Protein AF-A0A924IE00-F1 (afdb_monomer_lite)

Sequence (122 aa):
MITYEQYKTMHILFILCLFSSMGFISCNSNLIQKKRGKWMVGLVSFLIFVAGMGLIARLGFTHGQAFPLWVKLKMGTWFVINILFICLFRLKTIEYKAIITSIILLLAWFAIWIAINKPVSV

Structure (mmCIF, N/CA/C/O backbone):
data_AF-A0A924IE00-F1
#
_entry.id   AF-A0A924IE00-F1
#
loop_
_atom_site.group_PDB
_atom_site.id
_atom_site.type_symbol
_atom_site.label_atom_id
_atom_site.label_alt_id
_atom_site.label_comp_id
_atom_site.label_asym_id
_atom_site.label_entity_id
_atom_site.label_seq_id
_atom_site.pdbx_PDB_ins_code
_atom_site.Cartn_x
_atom_site.Cartn_y
_atom_site.Cartn_z
_atom_site.occupancy
_atom_site.B_iso_or_equiv
_atom_site.auth_seq_id
_atom_site.auth_comp_id
_atom_site.auth_asym_id
_atom_site.auth_atom_id
_atom_site.pdbx_PDB_model_num
ATOM 1 N N . MET A 1 1 ? 16.446 -16.331 -10.682 1.00 70.31 1 MET A N 1
ATOM 2 C CA . MET A 1 1 ? 16.130 -14.888 -10.812 1.00 70.31 1 MET A CA 1
ATOM 3 C C . MET A 1 1 ? 14.619 -14.722 -10.862 1.00 70.31 1 MET A C 1
ATOM 5 O O . MET A 1 1 ? 14.004 -15.379 -11.687 1.00 70.31 1 MET A O 1
ATOM 9 N N . ILE A 1 2 ? 14.018 -13.925 -9.968 1.00 76.44 2 ILE A N 1
ATOM 10 C CA . ILE A 1 2 ? 12.551 -13.755 -9.932 1.00 76.44 2 ILE A CA 1
ATOM 11 C C . ILE A 1 2 ? 12.095 -12.974 -11.173 1.00 76.44 2 ILE A C 1
ATOM 13 O O . ILE A 1 2 ? 12.610 -11.877 -11.414 1.00 76.44 2 ILE A O 1
ATOM 17 N N . THR A 1 3 ? 11.174 -13.533 -11.959 1.00 86.75 3 THR A N 1
ATOM 18 C CA . THR A 1 3 ? 10.665 -12.941 -13.208 1.00 86.75 3 THR A CA 1
ATOM 19 C C . THR A 1 3 ? 9.669 -11.808 -12.940 1.00 86.75 3 THR A C 1
ATOM 21 O O . THR A 1 3 ? 9.118 -11.681 -11.846 1.00 86.75 3 THR A O 1
ATOM 24 N N . TYR A 1 4 ? 9.418 -10.960 -13.944 1.00 84.81 4 TYR A N 1
ATOM 25 C CA . TYR A 1 4 ? 8.419 -9.886 -13.847 1.00 84.81 4 TYR A CA 1
ATOM 26 C C . TYR A 1 4 ? 7.025 -10.422 -13.479 1.00 84.81 4 TYR A C 1
ATOM 28 O O . TYR A 1 4 ? 6.333 -9.849 -12.638 1.00 84.81 4 TYR A O 1
ATOM 36 N N . GLU A 1 5 ? 6.638 -11.559 -14.059 1.00 86.38 5 GLU A N 1
ATOM 37 C CA . GLU A 1 5 ? 5.350 -12.200 -13.789 1.00 86.38 5 GLU A CA 1
ATOM 38 C C . GLU A 1 5 ? 5.215 -12.641 -12.331 1.00 86.38 5 GLU A C 1
ATOM 40 O O . GLU A 1 5 ? 4.174 -12.410 -11.721 1.00 86.38 5 GLU A O 1
ATOM 45 N N . GLN A 1 6 ? 6.282 -13.185 -11.739 1.00 86.88 6 GLN A N 1
ATOM 46 C CA . GLN A 1 6 ? 6.301 -13.580 -10.329 1.00 86.88 6 GLN A CA 1
ATOM 47 C C . GLN A 1 6 ? 6.141 -12.376 -9.390 1.00 86.88 6 GLN A C 1
ATOM 49 O O . GLN A 1 6 ? 5.408 -12.445 -8.406 1.00 86.88 6 GLN A O 1
ATOM 54 N N . TYR A 1 7 ? 6.765 -11.237 -9.708 1.00 85.19 7 TYR A N 1
ATOM 55 C CA . TYR A 1 7 ? 6.539 -10.005 -8.948 1.00 85.19 7 TYR A CA 1
ATOM 56 C C . TYR A 1 7 ? 5.102 -9.494 -9.094 1.00 85.19 7 TYR A C 1
ATOM 58 O O . TYR A 1 7 ? 4.516 -9.011 -8.123 1.00 85.19 7 TYR A O 1
ATOM 66 N N . LYS A 1 8 ? 4.511 -9.622 -10.288 1.00 85.94 8 LYS A N 1
ATOM 67 C CA . LYS A 1 8 ? 3.134 -9.192 -10.554 1.00 85.94 8 LYS A CA 1
ATOM 68 C C . LYS A 1 8 ? 2.135 -10.027 -9.758 1.00 85.94 8 LYS A C 1
ATOM 70 O O . LYS A 1 8 ? 1.249 -9.456 -9.124 1.00 85.94 8 LYS A O 1
ATOM 75 N N . THR A 1 9 ? 2.294 -11.349 -9.750 1.00 90.06 9 THR A N 1
ATOM 76 C CA . THR A 1 9 ? 1.426 -12.255 -8.987 1.00 90.06 9 THR A CA 1
ATOM 77 C C . THR A 1 9 ? 1.581 -12.045 -7.485 1.00 90.06 9 THR A C 1
ATOM 79 O O . THR A 1 9 ? 0.572 -11.896 -6.801 1.00 90.06 9 THR A O 1
ATOM 82 N N . MET A 1 10 ? 2.813 -11.925 -6.972 1.00 87.75 10 MET A N 1
ATOM 83 C CA . MET A 1 10 ? 3.058 -11.623 -5.556 1.00 87.75 10 MET A CA 1
ATOM 84 C C . MET A 1 10 ? 2.430 -10.296 -5.126 1.00 87.75 10 MET A C 1
ATOM 86 O O . MET A 1 10 ? 1.775 -10.236 -4.088 1.00 87.75 10 MET A O 1
ATOM 90 N N . HIS A 1 11 ? 2.582 -9.236 -5.925 1.00 87.31 11 HIS A N 1
ATOM 91 C CA . HIS A 1 11 ? 2.015 -7.928 -5.597 1.00 87.31 11 HIS A CA 1
ATOM 92 C C . HIS A 1 11 ? 0.482 -7.982 -5.508 1.00 87.31 11 HIS A C 1
ATOM 94 O O . HIS A 1 11 ? -0.093 -7.475 -4.547 1.00 87.31 11 HIS A O 1
ATOM 100 N N . ILE A 1 12 ? -0.179 -8.653 -6.458 1.00 87.94 12 ILE A N 1
ATOM 101 C CA . ILE A 1 12 ? -1.638 -8.849 -6.439 1.00 87.94 12 ILE A CA 1
ATOM 102 C C . ILE A 1 12 ? -2.061 -9.698 -5.232 1.00 87.94 12 ILE A C 1
ATOM 104 O O . ILE A 1 12 ? -3.010 -9.341 -4.537 1.00 87.94 12 ILE A O 1
ATOM 108 N N . LEU A 1 13 ? -1.342 -10.785 -4.941 1.00 90.69 13 LEU A N 1
ATOM 109 C CA . LEU A 1 13 ? -1.635 -11.664 -3.808 1.00 90.69 13 LEU A CA 1
ATOM 110 C C . LEU A 1 13 ? -1.561 -10.904 -2.482 1.00 90.69 13 LEU A C 1
ATOM 112 O O . LEU A 1 13 ? -2.471 -11.008 -1.658 1.00 90.69 13 LEU A O 1
ATOM 116 N N . PHE A 1 14 ? -0.520 -10.095 -2.281 1.00 89.31 14 PHE A N 1
ATOM 117 C CA . PHE A 1 14 ? -0.400 -9.301 -1.065 1.00 89.31 14 PHE A CA 1
ATOM 118 C C . PHE A 1 14 ? -1.500 -8.238 -0.959 1.00 89.31 14 PHE A C 1
ATOM 120 O O . PHE A 1 14 ? -2.032 -8.040 0.131 1.00 89.31 14 PHE A O 1
ATOM 127 N N . ILE A 1 15 ? -1.908 -7.613 -2.071 1.00 87.56 15 ILE A N 1
ATOM 128 C CA . ILE A 1 15 ? -3.048 -6.683 -2.095 1.00 87.56 15 ILE A CA 1
ATOM 129 C C . ILE A 1 15 ? -4.333 -7.382 -1.628 1.00 87.56 15 ILE A C 1
ATOM 131 O O . ILE A 1 15 ? -5.033 -6.863 -0.758 1.00 87.56 15 ILE A O 1
ATOM 135 N N . LEU A 1 16 ? -4.622 -8.580 -2.144 1.00 88.06 16 LEU A N 1
ATOM 136 C CA . LEU A 1 16 ? -5.785 -9.371 -1.723 1.00 88.06 16 LEU A CA 1
ATOM 137 C C . LEU A 1 16 ? -5.709 -9.746 -0.234 1.00 88.06 16 LEU A C 1
ATOM 139 O O . LEU A 1 16 ? -6.704 -9.661 0.488 1.00 88.06 16 LEU A O 1
ATOM 143 N N . CYS A 1 17 ? -4.519 -10.106 0.251 1.00 87.38 17 CYS A N 1
ATOM 144 C CA . CYS A 1 17 ? -4.273 -10.384 1.666 1.00 87.38 17 CYS A CA 1
ATOM 145 C C . CYS A 1 17 ? -4.518 -9.146 2.554 1.00 87.38 17 CYS A C 1
ATOM 147 O O . CYS A 1 17 ? -5.102 -9.243 3.636 1.00 87.38 17 CYS A O 1
ATOM 149 N N . LEU A 1 18 ? -4.141 -7.952 2.090 1.00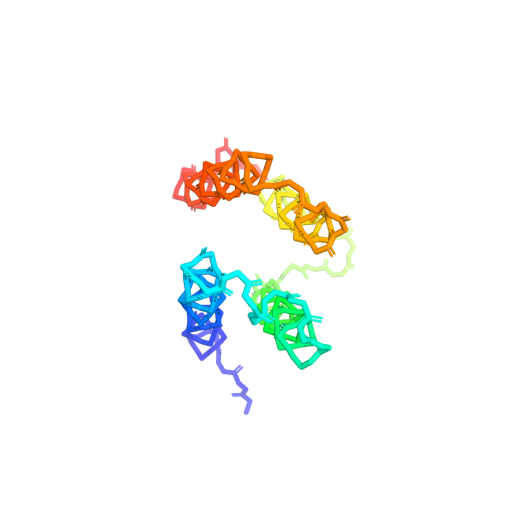 86.81 18 LEU A N 1
ATOM 150 C CA . LEU A 1 18 ? -4.370 -6.709 2.825 1.00 86.81 18 LEU A CA 1
ATOM 151 C C . LEU A 1 18 ? -5.858 -6.342 2.890 1.00 86.81 18 LEU A C 1
ATOM 153 O O . LEU A 1 18 ? -6.353 -6.027 3.968 1.00 86.81 18 LEU A O 1
ATOM 157 N N . PHE A 1 19 ? -6.600 -6.441 1.785 1.00 84.44 19 PHE A N 1
ATOM 158 C CA . PHE A 1 19 ? -8.038 -6.147 1.808 1.00 84.44 19 PHE A CA 1
ATOM 159 C C . PHE A 1 19 ? -8.843 -7.174 2.611 1.00 84.44 19 PHE A C 1
ATOM 161 O O . PHE A 1 19 ? -9.738 -6.791 3.364 1.00 84.44 19 PHE A O 1
ATOM 168 N N . SER A 1 20 ? -8.502 -8.461 2.517 1.00 84.00 20 SER A N 1
ATOM 169 C CA . SER A 1 20 ? -9.151 -9.508 3.321 1.00 84.00 20 SER A CA 1
ATOM 170 C C . SER A 1 20 ? -8.880 -9.338 4.818 1.00 84.00 20 SER A C 1
ATOM 172 O O . SER A 1 20 ? -9.815 -9.380 5.619 1.00 84.00 20 SER A O 1
ATOM 174 N N . SER A 1 21 ? -7.630 -9.068 5.210 1.00 79.56 21 SER A N 1
ATOM 175 C CA . SER A 1 21 ? -7.293 -8.792 6.613 1.00 79.56 21 SER A CA 1
ATOM 176 C C . SER A 1 21 ? -7.969 -7.521 7.129 1.00 79.56 21 SER A C 1
ATOM 178 O O . SER A 1 21 ? -8.485 -7.523 8.244 1.00 79.56 21 SER A O 1
ATOM 180 N N . MET A 1 22 ? -8.053 -6.468 6.315 1.00 77.25 22 MET A N 1
ATOM 181 C CA . MET A 1 22 ? -8.778 -5.244 6.653 1.00 77.25 22 MET A CA 1
ATOM 182 C C . MET A 1 22 ? -10.278 -5.497 6.860 1.00 77.25 22 MET A C 1
ATOM 184 O O . MET A 1 22 ? -10.821 -5.054 7.868 1.00 77.25 22 MET A O 1
ATOM 188 N N . GLY A 1 23 ? -10.939 -6.249 5.973 1.00 75.06 23 GLY A N 1
ATOM 189 C CA . GLY A 1 23 ? -12.348 -6.625 6.136 1.00 75.06 23 GLY A CA 1
ATOM 190 C C . GLY A 1 23 ? -12.596 -7.413 7.426 1.00 75.06 23 GLY A C 1
ATOM 191 O O . GLY A 1 23 ? -13.482 -7.074 8.210 1.00 75.06 23 GLY A O 1
ATOM 192 N N . PHE A 1 24 ? -11.745 -8.402 7.710 1.00 73.25 24 PHE A N 1
ATOM 193 C CA . PHE A 1 24 ? -11.832 -9.204 8.932 1.00 73.25 24 PHE A CA 1
ATOM 194 C C . PHE A 1 24 ? -11.648 -8.371 10.209 1.00 73.25 24 PHE A C 1
ATOM 196 O O . PHE A 1 24 ? -12.337 -8.580 11.210 1.00 73.25 24 PHE A O 1
ATOM 203 N N . ILE A 1 25 ? -10.730 -7.407 10.165 1.00 72.69 25 ILE A N 1
ATOM 204 C CA . ILE A 1 25 ? -10.444 -6.472 11.253 1.00 72.69 25 ILE A CA 1
ATOM 205 C C . ILE A 1 25 ? -11.618 -5.505 11.467 1.00 72.69 25 ILE A C 1
ATOM 207 O O . ILE A 1 25 ? -11.986 -5.261 12.614 1.00 72.69 25 ILE A O 1
ATOM 211 N N . SER A 1 26 ? -12.243 -5.004 10.400 1.00 68.06 26 SER A N 1
ATOM 212 C CA . SER A 1 26 ? -13.408 -4.115 10.487 1.00 68.06 26 SER A CA 1
ATOM 213 C C . SER A 1 26 ? -14.636 -4.796 11.096 1.00 68.06 26 SER A C 1
ATOM 215 O O . SER A 1 26 ? -15.333 -4.175 11.895 1.00 68.06 26 SER A O 1
ATOM 217 N N . CYS A 1 27 ? -14.881 -6.074 10.784 1.00 69.69 27 CYS A N 1
ATOM 218 C CA . CYS A 1 27 ? -15.988 -6.838 11.375 1.00 69.69 27 CYS A CA 1
ATOM 219 C C . CYS A 1 27 ? -15.747 -7.207 12.848 1.00 69.69 27 CYS A C 1
ATOM 221 O O . CYS A 1 27 ? -16.697 -7.354 13.611 1.00 69.69 27 CYS A O 1
ATOM 223 N N . ASN A 1 28 ? -14.484 -7.340 13.269 1.00 68.00 28 ASN A N 1
ATOM 224 C CA . ASN A 1 28 ? -14.113 -7.763 14.618 1.00 68.00 28 ASN A CA 1
ATOM 225 C C . ASN A 1 28 ? -13.370 -6.655 15.379 1.00 68.00 28 ASN A C 1
ATOM 227 O O . ASN A 1 28 ? -12.136 -6.626 15.450 1.00 68.00 28 ASN A O 1
ATOM 231 N N . SER A 1 29 ? -14.131 -5.783 16.046 1.00 60.91 29 SER A N 1
ATOM 232 C CA . SER A 1 29 ? -13.618 -4.630 16.807 1.00 60.91 29 SER A CA 1
ATOM 233 C C . SER A 1 29 ? -12.567 -4.989 17.875 1.00 60.91 29 SER A C 1
ATOM 235 O O . SER A 1 29 ? -11.656 -4.199 18.141 1.00 60.91 29 SER A O 1
ATOM 237 N N . ASN A 1 30 ? -12.635 -6.198 18.440 1.00 62.84 30 ASN A N 1
ATOM 238 C CA . ASN A 1 30 ? -11.688 -6.698 19.441 1.00 62.84 30 ASN A CA 1
ATOM 239 C C . ASN A 1 30 ? -10.312 -7.071 18.860 1.00 62.84 30 ASN A C 1
ATOM 241 O O . ASN A 1 30 ? -9.308 -7.021 19.574 1.00 62.84 30 ASN A O 1
ATOM 245 N N . LEU A 1 31 ? -10.221 -7.426 17.573 1.00 59.91 31 LEU A N 1
ATOM 246 C CA . LEU A 1 31 ? -8.951 -7.779 16.924 1.00 59.91 31 LEU A CA 1
ATOM 247 C C . LEU A 1 31 ? -8.128 -6.545 16.539 1.00 59.91 31 LEU A C 1
ATOM 249 O O . LEU A 1 31 ? -6.902 -6.594 16.636 1.00 59.91 31 LEU A O 1
ATOM 253 N N . ILE A 1 32 ? -8.787 -5.423 16.221 1.00 60.84 32 ILE A N 1
ATOM 254 C CA . ILE A 1 32 ? -8.153 -4.103 16.011 1.00 60.84 32 ILE A CA 1
ATOM 255 C C . ILE A 1 32 ? -7.282 -3.703 17.211 1.00 60.84 32 ILE A C 1
ATOM 257 O O . ILE A 1 32 ? -6.232 -3.073 17.057 1.00 60.84 32 ILE A O 1
ATOM 261 N N . GLN A 1 33 ? -7.722 -4.050 18.423 1.00 62.47 33 GLN A N 1
ATOM 262 C CA . GLN A 1 33 ? -7.040 -3.658 19.655 1.00 62.47 33 GLN A CA 1
ATOM 263 C C . GLN A 1 33 ? -5.836 -4.551 19.976 1.00 62.47 33 GLN A C 1
ATOM 265 O O . GLN A 1 33 ? -4.898 -4.103 20.638 1.00 62.47 33 GLN A O 1
ATOM 270 N N . LYS A 1 34 ? -5.804 -5.793 19.473 1.00 72.12 34 LYS A N 1
ATOM 271 C CA . LYS A 1 34 ? -4.695 -6.715 19.735 1.00 72.12 34 LYS A CA 1
ATOM 272 C C . LYS A 1 34 ? -3.460 -6.299 18.938 1.00 72.12 34 LYS A C 1
ATOM 274 O O . LYS A 1 34 ? -3.505 -6.159 17.717 1.00 72.12 34 LYS A O 1
ATOM 279 N N . LYS A 1 35 ? -2.316 -6.196 19.627 1.00 75.44 35 LYS A N 1
ATOM 280 C CA . LYS A 1 35 ? -1.004 -5.854 19.041 1.00 75.44 35 LYS A CA 1
ATOM 281 C C . LYS A 1 35 ? -0.721 -6.675 17.772 1.00 75.44 35 LYS A C 1
ATOM 283 O O . LYS A 1 35 ? -0.327 -6.106 16.764 1.00 75.44 35 LYS A O 1
ATOM 288 N N . ARG A 1 36 ? -1.035 -7.977 17.777 1.00 75.25 36 ARG A N 1
ATOM 289 C CA . ARG A 1 36 ? -0.832 -8.888 16.633 1.00 75.25 36 ARG A CA 1
ATOM 290 C C . ARG A 1 36 ? -1.502 -8.418 15.331 1.00 75.25 36 ARG A C 1
ATOM 292 O O . ARG A 1 36 ? -0.854 -8.455 14.292 1.00 75.25 36 ARG A O 1
ATOM 299 N N . GLY A 1 37 ? -2.743 -7.923 15.384 1.00 74.81 37 GLY A N 1
ATOM 300 C CA . GLY A 1 37 ? -3.467 -7.468 14.188 1.00 74.81 37 GLY A CA 1
ATOM 301 C C . GLY A 1 37 ? -2.815 -6.248 13.534 1.00 74.81 37 GLY A C 1
ATOM 302 O O . GLY A 1 37 ? -2.655 -6.206 12.317 1.00 74.81 37 GLY A O 1
ATOM 303 N N . LYS A 1 38 ? -2.339 -5.301 14.354 1.00 78.25 38 LYS A N 1
ATOM 304 C CA . LYS A 1 38 ? -1.630 -4.098 13.882 1.00 78.25 38 LYS A CA 1
ATOM 305 C C . LYS A 1 38 ? -0.334 -4.451 13.151 1.00 78.25 38 LYS A C 1
ATOM 307 O O . LYS A 1 38 ? -0.051 -3.904 12.090 1.00 78.25 38 LYS A O 1
ATOM 312 N N . TRP A 1 39 ? 0.428 -5.392 13.710 1.00 82.75 39 TRP A N 1
ATOM 313 C CA . TRP A 1 39 ? 1.680 -5.861 13.115 1.00 82.75 39 TRP A CA 1
ATOM 314 C C . TRP A 1 39 ? 1.456 -6.616 11.804 1.00 82.75 39 TRP A C 1
ATOM 316 O O . TRP A 1 39 ? 2.198 -6.385 10.856 1.00 82.75 39 TRP A O 1
ATOM 326 N N . MET A 1 40 ? 0.425 -7.465 11.713 1.00 82.75 40 MET A N 1
ATOM 327 C CA . MET A 1 40 ? 0.130 -8.194 10.474 1.00 82.75 40 MET A CA 1
ATOM 328 C C . MET A 1 40 ? -0.247 -7.254 9.327 1.00 82.75 40 MET A C 1
ATOM 330 O O . MET A 1 40 ? 0.320 -7.378 8.248 1.00 82.75 40 MET A O 1
ATOM 334 N N . VAL A 1 41 ? -1.137 -6.283 9.555 1.00 83.88 41 VAL A N 1
ATOM 335 C CA . VAL A 1 41 ? -1.517 -5.314 8.508 1.00 83.88 41 VAL A CA 1
ATOM 336 C C . VAL A 1 41 ? -0.317 -4.478 8.066 1.00 83.88 41 VAL A C 1
ATOM 338 O O . VAL A 1 41 ? -0.108 -4.294 6.869 1.00 83.88 41 VAL A O 1
ATOM 341 N N . GLY A 1 42 ? 0.514 -4.030 9.014 1.00 84.50 42 GLY A N 1
ATOM 342 C CA . GLY A 1 42 ? 1.749 -3.311 8.699 1.00 84.50 42 GLY A CA 1
ATOM 343 C C . GLY A 1 42 ? 2.730 -4.152 7.876 1.00 84.50 42 GLY A C 1
ATOM 344 O O . GLY A 1 42 ? 3.259 -3.673 6.876 1.00 84.50 42 GLY A O 1
ATOM 345 N N . LEU A 1 43 ? 2.922 -5.422 8.246 1.00 88.75 43 LEU A N 1
ATOM 346 C CA . LEU A 1 43 ? 3.805 -6.345 7.534 1.00 88.75 43 LEU A CA 1
ATOM 347 C C . LEU A 1 43 ? 3.311 -6.624 6.111 1.00 88.75 43 LEU A C 1
ATOM 349 O O . LEU A 1 43 ? 4.091 -6.529 5.168 1.00 88.75 43 LEU A O 1
ATOM 353 N N . VAL A 1 44 ? 2.023 -6.935 5.938 1.00 88.06 44 VAL A N 1
ATOM 354 C CA . VAL A 1 44 ? 1.448 -7.191 4.609 1.00 88.06 44 VAL A CA 1
ATOM 355 C C . VAL A 1 44 ? 1.548 -5.937 3.741 1.00 88.06 44 VAL A C 1
ATOM 357 O O . VAL A 1 44 ? 1.955 -6.031 2.586 1.00 88.06 44 VAL A O 1
ATOM 360 N N . SER A 1 45 ? 1.275 -4.753 4.297 1.00 87.88 45 SER A N 1
ATOM 361 C CA . SER A 1 45 ? 1.426 -3.491 3.567 1.00 87.88 45 SER A CA 1
ATOM 362 C C . SER A 1 45 ? 2.870 -3.235 3.116 1.00 87.88 45 SER A C 1
ATOM 364 O O . SER A 1 45 ? 3.122 -2.818 1.981 1.00 87.88 45 SER A O 1
ATOM 366 N N . PHE A 1 46 ? 3.840 -3.553 3.975 1.00 88.81 46 PHE A N 1
ATOM 367 C CA . PHE A 1 46 ? 5.257 -3.474 3.637 1.00 88.81 46 PHE A CA 1
ATOM 368 C C . PHE A 1 46 ? 5.640 -4.460 2.523 1.00 88.81 46 PHE A C 1
ATOM 370 O O . PHE A 1 46 ? 6.328 -4.079 1.577 1.00 88.81 46 PHE A O 1
ATOM 377 N N . LEU A 1 47 ? 5.143 -5.700 2.567 1.00 89.44 47 LEU A N 1
ATOM 378 C CA . LEU A 1 47 ? 5.378 -6.695 1.514 1.00 89.44 47 LEU A CA 1
ATOM 379 C C . LEU A 1 47 ? 4.793 -6.266 0.160 1.00 89.44 47 LEU A C 1
ATOM 381 O O . LEU A 1 47 ? 5.448 -6.447 -0.868 1.00 89.44 47 LEU A O 1
ATOM 385 N N . ILE A 1 48 ? 3.611 -5.636 0.143 1.00 90.12 48 ILE A N 1
ATOM 386 C CA . ILE A 1 48 ? 3.037 -5.040 -1.078 1.00 90.12 48 ILE A CA 1
ATOM 387 C C . ILE A 1 48 ? 3.983 -3.987 -1.645 1.00 90.12 48 ILE A C 1
ATOM 389 O O . ILE A 1 48 ? 4.235 -3.984 -2.852 1.00 90.12 48 ILE A O 1
ATOM 393 N N . PHE A 1 49 ? 4.517 -3.113 -0.788 1.00 89.25 49 PHE A N 1
ATOM 394 C CA . PHE A 1 49 ? 5.443 -2.067 -1.207 1.00 89.25 49 PHE A CA 1
ATOM 395 C C . PHE A 1 49 ? 6.721 -2.655 -1.813 1.00 89.25 49 PHE A C 1
ATOM 397 O O . PHE A 1 49 ? 7.089 -2.289 -2.927 1.00 89.25 49 PHE A O 1
ATOM 404 N N . VAL A 1 50 ? 7.345 -3.631 -1.145 1.00 89.12 50 VAL A N 1
ATOM 405 C CA . VAL A 1 50 ? 8.547 -4.319 -1.647 1.00 89.12 50 VAL A CA 1
ATOM 406 C C . VAL A 1 50 ? 8.274 -5.007 -2.989 1.00 89.12 50 VAL A C 1
ATOM 408 O O . VAL A 1 50 ? 9.055 -4.854 -3.929 1.00 89.12 50 VAL A O 1
ATOM 411 N N . ALA A 1 51 ? 7.142 -5.704 -3.128 1.00 86.75 51 ALA A N 1
ATOM 412 C CA . ALA A 1 51 ? 6.748 -6.324 -4.393 1.00 86.75 51 ALA A CA 1
ATOM 413 C C . ALA A 1 51 ? 6.506 -5.282 -5.504 1.00 86.75 51 ALA A C 1
ATOM 415 O O . ALA A 1 51 ? 6.873 -5.504 -6.658 1.00 86.75 51 ALA A O 1
ATOM 416 N N . GLY A 1 52 ? 5.942 -4.120 -5.155 1.00 85.88 52 GLY A N 1
ATOM 417 C CA . GLY A 1 52 ? 5.735 -3.000 -6.072 1.00 85.88 52 GLY A CA 1
ATOM 418 C C . GLY A 1 52 ? 7.046 -2.375 -6.552 1.00 85.88 52 GLY A C 1
ATOM 419 O O . GLY A 1 52 ? 7.208 -2.129 -7.746 1.00 85.88 52 GLY A O 1
ATOM 420 N N . MET A 1 53 ? 8.013 -2.187 -5.652 1.00 84.75 53 MET A N 1
ATOM 421 C CA . MET A 1 53 ? 9.355 -1.719 -6.011 1.00 84.75 53 MET A CA 1
ATOM 422 C C . MET A 1 53 ? 10.092 -2.736 -6.889 1.00 84.75 53 MET A C 1
ATOM 424 O O . MET A 1 53 ? 10.741 -2.350 -7.860 1.00 84.75 53 MET A O 1
ATOM 428 N N . GLY A 1 54 ? 9.925 -4.035 -6.617 1.00 83.94 54 GLY A N 1
ATOM 429 C CA . GLY A 1 54 ? 10.447 -5.111 -7.462 1.00 83.94 54 GLY A CA 1
ATOM 430 C C . GLY A 1 54 ? 9.905 -5.071 -8.896 1.00 83.94 54 GLY A C 1
ATOM 431 O O . GLY A 1 54 ? 10.668 -5.256 -9.843 1.00 83.94 54 GLY A O 1
ATOM 432 N N . LEU A 1 55 ? 8.619 -4.744 -9.079 1.00 84.31 55 LEU A N 1
ATOM 433 C CA . LEU A 1 55 ? 8.035 -4.522 -10.409 1.00 84.31 55 LEU A CA 1
ATOM 434 C C . LEU A 1 55 ? 8.688 -3.342 -11.132 1.00 84.31 55 LEU A C 1
ATOM 436 O O . LEU A 1 55 ? 9.018 -3.463 -12.308 1.00 84.31 55 LEU A O 1
ATOM 440 N N . ILE A 1 56 ? 8.896 -2.220 -10.437 1.00 82.50 56 ILE A N 1
ATOM 441 C CA . ILE A 1 56 ? 9.517 -1.018 -11.015 1.00 82.50 56 ILE A CA 1
ATOM 442 C C . ILE A 1 56 ? 10.963 -1.300 -11.432 1.00 82.50 56 ILE A C 1
ATOM 444 O O . ILE A 1 56 ? 11.360 -0.933 -12.535 1.00 82.50 56 ILE A O 1
ATOM 448 N N . ALA A 1 57 ? 11.729 -2.014 -10.605 1.00 81.69 57 ALA A N 1
ATOM 449 C CA . ALA A 1 57 ? 13.108 -2.390 -10.916 1.00 81.69 57 ALA A CA 1
ATOM 450 C C . ALA A 1 57 ? 13.221 -3.263 -12.180 1.00 81.69 57 ALA A C 1
ATOM 452 O O . ALA A 1 57 ? 14.227 -3.220 -12.885 1.00 81.69 57 ALA A O 1
ATOM 453 N N . ARG A 1 58 ? 12.178 -4.041 -12.498 1.00 80.31 58 ARG A N 1
ATOM 454 C CA . ARG A 1 58 ? 12.111 -4.885 -13.702 1.00 80.31 58 ARG A CA 1
ATOM 455 C C . ARG A 1 58 ? 11.616 -4.157 -14.949 1.00 80.31 58 ARG A C 1
ATOM 457 O O . ARG A 1 58 ? 11.785 -4.691 -16.038 1.00 80.31 58 ARG A O 1
ATOM 464 N N . LEU A 1 59 ? 11.045 -2.960 -14.810 1.00 78.50 59 LEU A N 1
ATOM 465 C CA . LEU A 1 59 ? 10.630 -2.134 -15.949 1.00 78.50 59 LEU A CA 1
ATOM 466 C C . LEU A 1 59 ? 11.816 -1.470 -16.670 1.00 78.50 59 LEU A C 1
ATOM 468 O O . LEU A 1 59 ? 11.616 -0.881 -17.724 1.00 78.50 59 LEU A O 1
ATOM 472 N N . GLY A 1 60 ? 13.040 -1.589 -16.143 1.00 70.88 60 GLY A N 1
ATOM 473 C CA . GLY A 1 60 ? 14.253 -1.176 -16.855 1.00 70.88 60 GLY A CA 1
ATOM 474 C C . GLY A 1 60 ? 14.504 0.333 -16.874 1.00 70.88 60 GLY A C 1
ATOM 475 O O . GLY A 1 60 ? 15.234 0.809 -17.738 1.00 70.88 60 GLY A O 1
ATOM 476 N N . PHE A 1 61 ? 13.929 1.095 -15.936 1.00 73.38 61 PHE A N 1
ATOM 477 C CA . PHE A 1 61 ? 14.245 2.519 -15.796 1.00 73.38 61 PHE A CA 1
ATOM 478 C C . PHE A 1 61 ? 15.741 2.706 -15.497 1.00 73.38 61 PHE A C 1
ATOM 480 O O . PHE A 1 61 ? 16.271 2.133 -14.539 1.00 73.38 61 PHE A O 1
ATOM 487 N N . THR A 1 62 ? 16.428 3.506 -16.316 1.00 68.75 62 THR A N 1
ATOM 488 C CA . THR A 1 62 ? 17.852 3.800 -16.128 1.00 68.75 62 THR A CA 1
ATOM 489 C C . THR A 1 62 ? 18.057 4.609 -14.847 1.00 68.75 62 THR A C 1
ATOM 491 O O . THR A 1 62 ? 17.251 5.473 -14.490 1.00 68.75 62 THR A O 1
ATOM 494 N N . HIS A 1 63 ? 19.123 4.298 -14.107 1.00 61.22 63 HIS A N 1
ATOM 495 C CA . HIS A 1 63 ? 19.451 4.969 -12.848 1.00 61.22 63 HIS A CA 1
ATOM 496 C C . HIS A 1 63 ? 19.796 6.441 -13.130 1.00 61.22 63 HIS A C 1
ATOM 498 O O . HIS A 1 63 ? 20.902 6.747 -13.559 1.00 61.22 63 HIS A O 1
ATOM 504 N N . GLY A 1 64 ? 18.820 7.335 -12.947 1.00 63.91 64 GLY A N 1
ATOM 505 C CA . GLY A 1 64 ? 18.944 8.772 -13.226 1.00 63.91 64 GLY A CA 1
ATOM 506 C C . GLY A 1 64 ? 17.754 9.378 -13.976 1.00 63.91 64 GLY A C 1
ATOM 507 O O . GLY A 1 64 ? 17.568 10.591 -13.929 1.00 63.91 64 GLY A O 1
ATOM 508 N N . GLN A 1 65 ? 16.908 8.564 -14.618 1.00 72.25 65 GLN A N 1
ATOM 509 C CA . GLN A 1 65 ? 15.673 9.063 -15.224 1.00 72.25 65 GLN A CA 1
ATOM 510 C C . GLN A 1 65 ? 14.594 9.294 -14.165 1.00 72.25 65 GLN A C 1
ATOM 512 O O . GLN A 1 65 ? 14.393 8.488 -13.252 1.00 72.25 65 GLN A O 1
ATOM 517 N N . ALA A 1 66 ? 13.875 10.410 -14.291 1.00 72.12 66 ALA A N 1
ATOM 518 C CA . ALA A 1 66 ? 12.726 10.680 -13.445 1.00 72.12 66 ALA A CA 1
ATOM 519 C C . ALA A 1 66 ? 11.676 9.578 -13.641 1.00 72.12 66 ALA A C 1
ATOM 521 O O . ALA A 1 66 ? 11.282 9.287 -14.769 1.00 72.12 66 ALA A O 1
ATOM 522 N N . PHE A 1 67 ? 11.189 8.985 -12.544 1.00 74.56 67 PHE A N 1
ATOM 523 C CA . PHE A 1 67 ? 10.088 8.028 -12.640 1.00 74.56 67 PHE A CA 1
ATOM 524 C C . PHE A 1 67 ? 8.884 8.670 -13.344 1.00 74.56 67 PHE A C 1
ATOM 526 O O . PHE A 1 67 ? 8.548 9.822 -13.025 1.00 74.56 67 PHE A O 1
ATOM 533 N N . PRO A 1 68 ? 8.204 7.934 -14.240 1.00 80.81 68 PRO A N 1
ATOM 534 C CA . PRO A 1 68 ? 7.026 8.447 -14.914 1.00 80.81 68 PRO A CA 1
ATOM 535 C C . PRO A 1 68 ? 5.943 8.795 -13.892 1.00 80.81 68 PRO A C 1
ATOM 537 O O . PRO A 1 68 ? 5.846 8.203 -12.809 1.00 80.81 68 PRO A O 1
ATOM 540 N N . LEU A 1 69 ? 5.120 9.784 -14.229 1.00 80.88 69 LEU A N 1
ATOM 541 C CA . LEU A 1 69 ? 4.194 10.401 -13.281 1.00 80.88 69 LEU A CA 1
ATOM 542 C C . LEU A 1 69 ? 3.1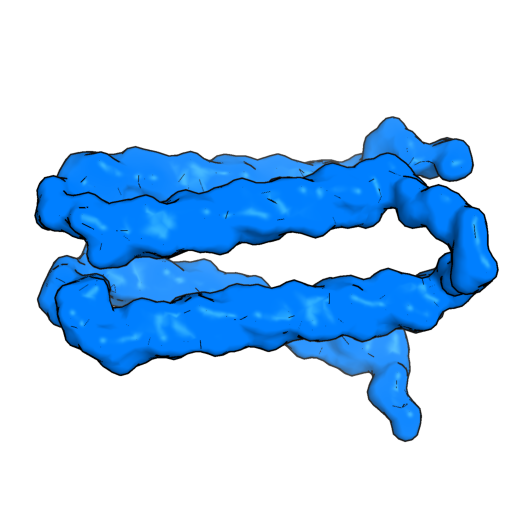99 9.389 -12.682 1.00 80.88 69 LEU A C 1
ATOM 544 O O . LEU A 1 69 ? 2.902 9.458 -11.490 1.00 80.88 69 LEU 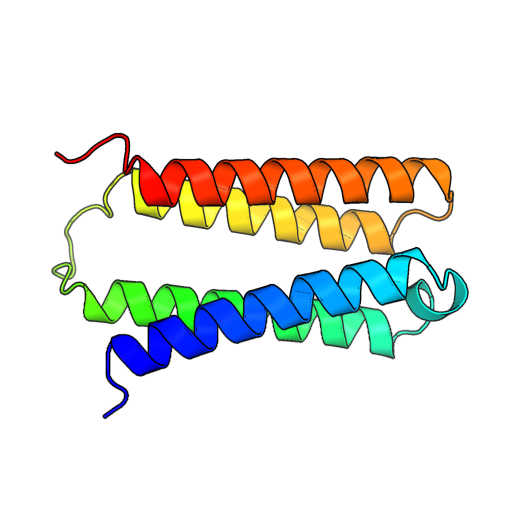A O 1
ATOM 548 N N . TRP A 1 70 ? 2.774 8.378 -13.449 1.00 78.31 70 TRP A N 1
ATOM 549 C CA . TRP A 1 70 ? 1.897 7.305 -12.961 1.00 78.31 70 TRP A CA 1
ATOM 550 C C . TRP A 1 70 ? 2.530 6.461 -11.839 1.00 78.31 70 TRP A C 1
ATOM 552 O O . TRP A 1 70 ? 1.831 6.045 -10.915 1.00 78.31 70 TRP A O 1
ATOM 562 N N . VAL A 1 71 ? 3.851 6.241 -11.873 1.00 82.69 71 VAL A N 1
ATOM 563 C CA . VAL A 1 71 ? 4.585 5.512 -10.824 1.00 82.69 71 VAL A CA 1
ATOM 564 C C . VAL A 1 71 ? 4.636 6.343 -9.545 1.00 82.69 71 VAL A C 1
ATOM 566 O O . VAL A 1 71 ? 4.371 5.822 -8.461 1.00 82.69 71 VAL A O 1
ATOM 569 N N . LYS A 1 72 ? 4.916 7.647 -9.671 1.00 83.44 72 LYS A N 1
ATOM 570 C CA . LYS A 1 72 ? 4.922 8.585 -8.538 1.00 83.44 72 LYS A CA 1
ATOM 571 C C . LYS A 1 72 ? 3.545 8.681 -7.886 1.00 83.44 72 LYS A C 1
ATOM 573 O O . LYS A 1 72 ? 3.450 8.568 -6.668 1.00 83.44 72 LYS A O 1
ATOM 578 N N . LEU A 1 73 ? 2.485 8.813 -8.689 1.00 83.81 73 LEU A N 1
ATOM 579 C CA . LEU A 1 73 ? 1.107 8.815 -8.193 1.00 83.81 73 LEU A CA 1
ATOM 580 C C . LEU A 1 73 ? 0.778 7.515 -7.462 1.00 83.81 73 LEU A C 1
ATOM 582 O O . LEU A 1 73 ? 0.269 7.565 -6.350 1.00 83.81 73 LEU A O 1
ATOM 586 N N . LYS A 1 74 ? 1.135 6.355 -8.026 1.00 82.69 74 LYS A N 1
ATOM 587 C CA . LYS A 1 74 ? 0.881 5.057 -7.388 1.00 82.69 74 LYS A CA 1
ATOM 588 C C . LYS A 1 74 ? 1.584 4.929 -6.033 1.00 82.69 74 LYS A C 1
ATOM 590 O O . LYS A 1 74 ? 0.965 4.486 -5.066 1.00 82.69 74 LYS A O 1
ATOM 595 N N . MET A 1 75 ? 2.850 5.342 -5.948 1.00 84.69 75 MET A N 1
ATOM 596 C CA . MET A 1 75 ? 3.589 5.379 -4.681 1.00 84.69 75 MET A CA 1
ATOM 597 C C . MET A 1 75 ? 2.964 6.362 -3.682 1.00 84.69 75 MET A C 1
ATOM 599 O O . MET A 1 75 ? 2.803 6.018 -2.513 1.00 84.69 75 MET A O 1
ATOM 603 N N . GLY A 1 76 ? 2.557 7.548 -4.142 1.00 87.38 76 GLY A N 1
ATOM 604 C CA . GLY A 1 76 ? 1.880 8.550 -3.319 1.00 87.38 76 GLY A CA 1
ATOM 605 C C . GLY A 1 76 ? 0.552 8.045 -2.755 1.00 87.38 76 GLY A C 1
ATOM 606 O O . GLY A 1 76 ? 0.337 8.102 -1.547 1.00 87.38 76 GLY A O 1
ATOM 607 N N . THR A 1 77 ? -0.313 7.465 -3.591 1.00 86.81 77 THR A N 1
ATOM 608 C CA . THR A 1 77 ? -1.580 6.862 -3.148 1.00 86.81 77 THR A CA 1
ATOM 609 C C . THR A 1 77 ? -1.338 5.746 -2.135 1.00 86.81 77 THR A C 1
ATOM 611 O O . THR A 1 77 ? -2.030 5.677 -1.120 1.00 86.81 77 THR A O 1
ATOM 614 N N . TRP A 1 78 ? -0.319 4.908 -2.352 1.00 88.31 78 TRP A N 1
ATOM 615 C CA . TRP A 1 78 ? 0.045 3.861 -1.398 1.00 88.31 78 TRP A CA 1
ATOM 616 C C . TRP A 1 78 ? 0.489 4.420 -0.043 1.00 88.31 78 TRP A C 1
ATOM 618 O O . TRP A 1 78 ? 0.108 3.902 1.010 1.00 88.31 78 TRP A O 1
ATOM 628 N N . PHE A 1 79 ? 1.267 5.500 -0.055 1.00 87.81 79 PHE A N 1
ATOM 629 C CA . PHE A 1 79 ? 1.704 6.176 1.160 1.00 87.81 79 PHE A CA 1
ATOM 630 C C . PHE A 1 79 ? 0.519 6.756 1.945 1.00 87.81 79 PHE A C 1
ATOM 632 O O . PHE A 1 79 ? 0.418 6.544 3.153 1.00 87.81 79 PHE A O 1
ATOM 639 N N . VAL A 1 80 ? -0.434 7.393 1.255 1.00 88.38 80 VAL A N 1
ATOM 640 C CA . VAL A 1 80 ? -1.671 7.906 1.871 1.00 88.38 80 VAL A CA 1
ATOM 641 C C . VAL A 1 80 ? -2.490 6.773 2.499 1.00 88.38 80 VAL A C 1
ATOM 643 O O . VAL A 1 80 ? -2.926 6.898 3.642 1.00 88.38 80 VAL A O 1
ATOM 646 N N . ILE A 1 81 ? -2.639 5.636 1.809 1.00 86.88 81 ILE A N 1
ATOM 647 C CA . ILE A 1 81 ? -3.326 4.450 2.348 1.00 86.88 81 ILE A CA 1
ATOM 648 C C . ILE A 1 81 ? -2.655 3.963 3.645 1.00 86.88 81 ILE A C 1
ATOM 650 O O . ILE A 1 81 ? -3.339 3.668 4.624 1.00 86.88 81 ILE A O 1
ATOM 654 N N . ASN A 1 82 ? -1.321 3.929 3.695 1.00 86.38 82 ASN A N 1
ATOM 655 C CA . ASN A 1 82 ? -0.581 3.527 4.895 1.00 86.38 82 ASN A CA 1
ATOM 656 C C . ASN A 1 82 ?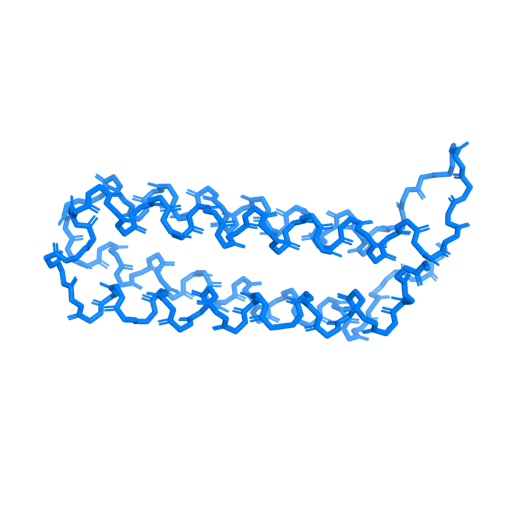 -0.785 4.484 6.076 1.00 86.38 82 ASN A C 1
ATOM 658 O O . ASN A 1 82 ? -0.960 4.032 7.209 1.00 86.38 82 ASN A O 1
ATOM 662 N N . ILE A 1 83 ? -0.820 5.794 5.823 1.00 86.12 83 ILE A N 1
ATOM 663 C CA . ILE A 1 83 ? -1.138 6.786 6.858 1.00 86.12 83 ILE A CA 1
ATOM 664 C C . ILE A 1 83 ? -2.553 6.550 7.402 1.00 86.12 83 ILE A C 1
ATOM 666 O O . ILE A 1 83 ? -2.749 6.518 8.618 1.00 86.12 83 ILE A O 1
ATOM 670 N N . LEU A 1 84 ? -3.529 6.311 6.522 1.00 84.12 84 LEU A N 1
ATOM 671 C CA . LEU A 1 84 ? -4.909 6.031 6.923 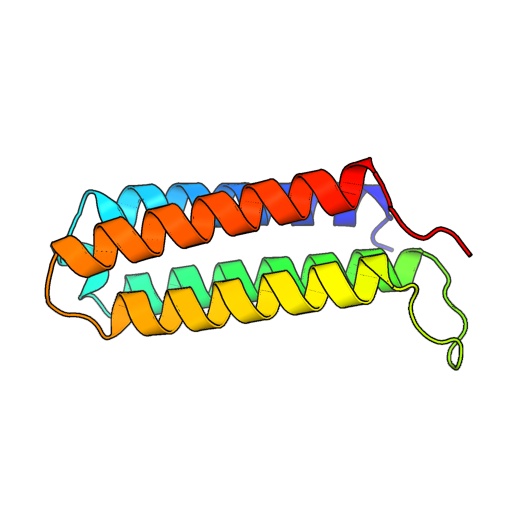1.00 84.12 84 LEU A CA 1
ATOM 672 C C . LEU A 1 84 ? -5.025 4.753 7.764 1.00 84.12 84 LEU A C 1
ATOM 674 O O . LEU A 1 84 ? -5.771 4.738 8.745 1.00 84.12 84 LEU A O 1
ATOM 678 N N . PHE A 1 85 ? -4.241 3.713 7.460 1.00 80.62 85 PHE A N 1
ATOM 679 C CA . PHE A 1 85 ? -4.156 2.522 8.311 1.00 80.62 85 PHE A CA 1
ATOM 680 C C . PHE A 1 85 ? -3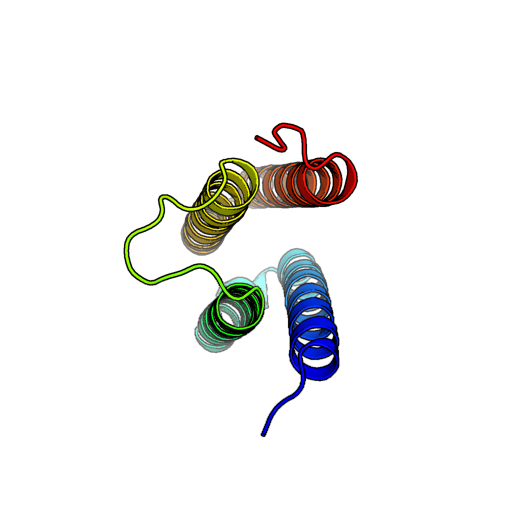.658 2.845 9.724 1.00 80.62 85 PHE A C 1
ATOM 682 O O . PHE A 1 85 ? -4.219 2.352 10.704 1.00 80.62 85 PHE A O 1
ATOM 689 N N . ILE A 1 86 ? -2.643 3.703 9.864 1.00 82.12 86 ILE A N 1
ATOM 690 C CA . ILE A 1 86 ? -2.155 4.139 11.182 1.00 82.12 86 ILE A CA 1
ATOM 691 C C . ILE A 1 86 ? -3.257 4.894 11.940 1.00 82.12 86 ILE A C 1
ATOM 693 O O . ILE A 1 86 ? -3.473 4.634 13.129 1.00 82.12 86 ILE A O 1
ATOM 697 N N . CYS A 1 87 ? -3.988 5.784 11.262 1.00 79.88 87 CYS A N 1
ATOM 698 C CA . CYS A 1 87 ? -5.126 6.502 11.840 1.00 79.88 87 CYS A CA 1
ATOM 699 C C . CYS A 1 87 ? -6.227 5.544 12.322 1.00 79.88 87 CYS A C 1
ATOM 701 O O . CYS A 1 87 ? -6.712 5.688 13.447 1.00 79.88 87 CYS A O 1
ATOM 703 N N . LEU A 1 88 ? -6.556 4.513 11.537 1.00 76.38 88 LEU A N 1
ATOM 704 C CA . LEU A 1 88 ? -7.552 3.494 11.887 1.00 76.38 88 LEU A CA 1
ATOM 705 C C . LEU A 1 88 ? -7.217 2.787 13.211 1.00 76.38 88 LEU A C 1
ATOM 707 O O . LEU A 1 88 ? -8.101 2.544 14.034 1.00 76.38 88 LEU A O 1
ATOM 711 N N . PHE A 1 89 ? -5.933 2.514 13.465 1.00 73.06 89 PHE A N 1
ATOM 712 C CA . PHE A 1 89 ? -5.479 1.875 14.705 1.00 73.06 89 PHE A CA 1
ATOM 713 C C . PHE A 1 89 ? -5.385 2.804 15.920 1.00 73.06 89 PHE A C 1
ATOM 715 O O . PHE A 1 89 ? -5.218 2.301 17.041 1.00 73.06 89 PHE A O 1
ATOM 722 N N . ARG A 1 90 ? -5.442 4.127 15.718 1.00 76.44 90 ARG A N 1
ATOM 723 C CA . ARG A 1 90 ? -5.412 5.135 16.791 1.00 76.44 90 ARG A CA 1
ATOM 724 C C . ARG A 1 90 ? -6.805 5.598 17.215 1.00 76.44 90 ARG A C 1
ATOM 726 O O . ARG A 1 90 ? -6.969 6.029 18.353 1.00 76.44 90 ARG A O 1
ATOM 733 N N . LEU A 1 91 ? -7.805 5.477 16.346 1.00 71.19 91 LEU A N 1
ATOM 734 C CA . LEU A 1 91 ? -9.169 5.911 16.640 1.00 71.19 91 LEU A CA 1
ATOM 735 C C . LEU A 1 91 ? -9.925 4.880 17.488 1.00 71.19 91 LEU A C 1
ATOM 737 O O . LEU A 1 91 ? -9.848 3.669 17.264 1.00 71.19 91 LEU A O 1
ATOM 741 N N . LYS A 1 92 ? -10.663 5.367 18.492 1.00 65.44 92 LYS A N 1
ATOM 742 C CA . LYS A 1 92 ? -11.449 4.524 19.410 1.00 65.44 92 LYS A CA 1
ATOM 743 C C . LYS A 1 92 ? -12.895 4.341 18.946 1.00 65.44 92 LYS A C 1
ATOM 745 O O . LYS A 1 92 ? -13.420 3.239 19.074 1.00 65.44 92 LYS A O 1
ATOM 750 N N . THR A 1 93 ? -13.501 5.373 18.365 1.00 69.44 93 THR A N 1
ATOM 751 C CA . THR A 1 93 ? -14.895 5.367 17.898 1.00 69.44 93 THR A CA 1
ATOM 752 C C . THR A 1 93 ? -15.070 4.542 16.621 1.00 69.44 93 THR A C 1
ATOM 754 O O . THR A 1 93 ? -14.181 4.472 15.771 1.00 69.44 93 THR A O 1
ATOM 757 N N . ILE A 1 94 ? -16.216 3.869 16.510 1.00 69.19 94 ILE A N 1
ATOM 758 C CA . ILE A 1 94 ? -16.521 2.928 15.421 1.00 69.19 94 ILE A CA 1
ATOM 759 C C . ILE A 1 94 ? -16.909 3.675 14.135 1.00 69.19 94 ILE A C 1
ATOM 761 O O . ILE A 1 94 ? -16.488 3.276 13.052 1.00 69.19 94 ILE A O 1
ATOM 765 N N . GLU A 1 95 ? -17.614 4.802 14.246 1.00 73.06 95 GLU A N 1
ATOM 766 C CA . GLU A 1 95 ? -18.063 5.608 13.099 1.00 73.06 95 GLU A CA 1
ATOM 767 C C . GLU A 1 95 ? -16.889 6.124 12.253 1.00 73.06 95 GLU A C 1
ATOM 769 O O . GLU A 1 95 ? -16.854 5.919 11.040 1.00 73.06 95 GLU A O 1
ATOM 774 N N . TYR A 1 96 ? -15.852 6.686 12.887 1.00 73.56 96 TYR A N 1
ATOM 775 C CA . TYR A 1 96 ? -14.660 7.143 12.163 1.00 73.56 96 TYR A CA 1
ATOM 776 C C . TYR A 1 96 ? -13.875 5.990 11.529 1.00 73.56 96 TYR A C 1
ATOM 778 O O . TYR A 1 96 ? -13.223 6.188 10.506 1.00 73.56 96 TYR A O 1
ATOM 786 N N . LYS A 1 97 ? -13.948 4.773 12.086 1.00 71.12 97 LYS A N 1
ATOM 787 C CA . LYS A 1 97 ? -13.321 3.594 11.468 1.00 71.12 97 LYS A CA 1
ATOM 788 C C . LYS A 1 97 ? -14.032 3.211 10.179 1.00 71.12 97 LYS A C 1
ATOM 790 O O . LYS A 1 97 ? -13.348 2.990 9.187 1.00 71.12 97 LYS A O 1
ATOM 795 N N . ALA A 1 98 ? -15.366 3.198 10.173 1.00 72.81 98 ALA A N 1
ATOM 796 C CA . ALA A 1 98 ? -16.145 2.921 8.968 1.00 72.81 98 ALA A CA 1
ATOM 797 C C . ALA A 1 98 ? -15.839 3.940 7.854 1.00 72.81 98 ALA A C 1
ATOM 799 O O . ALA A 1 98 ? -15.540 3.551 6.725 1.00 72.81 98 ALA A O 1
ATOM 800 N N . ILE A 1 99 ? -15.793 5.232 8.197 1.00 79.38 99 ILE A N 1
ATOM 801 C CA . ILE A 1 99 ? -15.445 6.312 7.258 1.00 79.38 99 ILE A CA 1
ATOM 802 C C . ILE A 1 99 ? -14.018 6.148 6.713 1.00 79.38 99 ILE A C 1
ATOM 804 O O . ILE A 1 99 ? -13.786 6.257 5.514 1.00 79.38 99 ILE A O 1
ATOM 808 N N . ILE A 1 100 ? -13.035 5.841 7.559 1.00 78.44 100 ILE A N 1
ATOM 809 C CA . ILE A 1 100 ? -11.657 5.641 7.083 1.00 78.44 100 ILE A CA 1
ATOM 810 C C . ILE A 1 100 ? -11.558 4.408 6.188 1.00 78.44 100 ILE A C 1
ATOM 812 O O . ILE A 1 100 ? -10.862 4.440 5.174 1.00 78.44 100 ILE A O 1
ATOM 816 N N . THR A 1 101 ? -12.270 3.329 6.520 1.00 78.00 101 THR A N 1
ATOM 817 C CA . THR A 1 101 ? -12.268 2.127 5.682 1.00 78.00 101 THR A CA 1
ATOM 818 C C . THR A 1 101 ? -12.874 2.381 4.304 1.00 78.00 101 THR A C 1
ATOM 820 O O . THR A 1 101 ? -12.319 1.899 3.317 1.00 78.00 101 THR A O 1
ATOM 823 N N . SER A 1 102 ? -13.938 3.184 4.200 1.00 80.62 102 SER A N 1
ATOM 824 C CA . SER A 1 102 ? -14.518 3.547 2.903 1.00 80.62 102 SER A CA 1
ATOM 825 C C . SER A 1 102 ? -13.594 4.465 2.096 1.00 80.62 102 SER A C 1
ATOM 827 O O . SER A 1 102 ? -13.432 4.253 0.895 1.00 80.62 102 SER A O 1
ATOM 829 N N . ILE A 1 103 ? -12.899 5.409 2.743 1.00 84.06 103 ILE A N 1
ATOM 830 C CA . ILE A 1 103 ? -11.882 6.252 2.089 1.00 84.06 103 ILE A CA 1
ATOM 831 C C . ILE A 1 103 ? -10.727 5.401 1.535 1.00 84.06 103 ILE A C 1
ATOM 833 O O . ILE A 1 103 ? -10.290 5.622 0.405 1.00 84.06 103 ILE A O 1
ATOM 837 N N . ILE A 1 104 ? -10.246 4.402 2.287 1.00 83.44 104 ILE A N 1
ATOM 838 C CA . ILE A 1 104 ? -9.194 3.484 1.818 1.00 83.44 104 ILE A CA 1
ATOM 839 C C . ILE A 1 104 ? -9.659 2.706 0.576 1.00 83.44 104 ILE A C 1
ATOM 841 O O . ILE A 1 104 ? -8.890 2.570 -0.376 1.00 83.44 104 ILE A O 1
ATOM 845 N N . LEU A 1 105 ? -10.910 2.233 0.549 1.00 84.50 105 LEU A N 1
ATOM 846 C CA . LEU A 1 105 ? -11.475 1.540 -0.616 1.00 84.50 105 LEU A CA 1
ATOM 847 C C . LEU A 1 105 ? -11.590 2.461 -1.840 1.00 84.50 105 LEU A C 1
ATOM 849 O O . LEU A 1 105 ? -11.244 2.049 -2.947 1.00 84.50 105 LEU A O 1
ATOM 853 N N . LEU A 1 106 ? -11.999 3.719 -1.652 1.00 85.81 106 LEU A N 1
ATOM 854 C CA . LEU A 1 106 ? -12.040 4.715 -2.729 1.00 85.81 106 LEU A CA 1
ATOM 855 C C . LEU A 1 106 ? -10.643 5.021 -3.288 1.00 85.81 106 LEU A C 1
ATOM 857 O O . LEU A 1 106 ? -10.460 5.066 -4.503 1.00 85.81 106 LEU A O 1
ATOM 861 N N . LEU A 1 107 ? -9.637 5.173 -2.422 1.00 83.31 107 LEU A N 1
ATOM 862 C CA . LEU A 1 107 ? -8.244 5.363 -2.842 1.00 83.31 107 LEU A CA 1
ATOM 863 C C . LEU A 1 107 ? -7.698 4.143 -3.591 1.00 83.31 107 LEU A C 1
ATOM 865 O O . LEU A 1 107 ? -6.955 4.294 -4.561 1.00 83.31 107 LEU A O 1
ATOM 869 N N . ALA A 1 108 ? -8.078 2.937 -3.171 1.00 82.81 108 ALA A N 1
ATOM 870 C CA . ALA A 1 108 ? -7.711 1.707 -3.858 1.00 82.81 108 ALA A CA 1
ATOM 871 C C . ALA A 1 108 ? -8.320 1.634 -5.262 1.00 82.81 108 ALA A C 1
ATOM 873 O O . ALA A 1 108 ? -7.619 1.321 -6.224 1.00 82.81 108 ALA A O 1
ATOM 874 N N . TRP A 1 109 ? -9.601 1.986 -5.391 1.00 83.00 109 TRP A N 1
ATOM 875 C CA . TRP A 1 109 ? -10.272 2.104 -6.683 1.00 83.00 109 TRP A CA 1
ATOM 876 C C . TRP A 1 109 ? -9.574 3.123 -7.590 1.00 83.00 109 TRP A C 1
ATOM 878 O O . TRP A 1 109 ? -9.264 2.831 -8.746 1.00 83.00 109 TRP A O 1
ATOM 888 N N . PHE A 1 110 ? -9.237 4.293 -7.045 1.00 82.06 110 PHE A N 1
ATOM 889 C CA . PHE A 1 110 ? -8.503 5.329 -7.767 1.00 82.06 110 PHE A CA 1
ATOM 890 C C . PHE A 1 110 ? -7.122 4.844 -8.240 1.00 82.06 110 PHE A C 1
ATOM 892 O O . PHE A 1 110 ? -6.727 5.097 -9.378 1.00 82.06 110 PHE A O 1
ATOM 899 N N . ALA A 1 111 ? -6.409 4.069 -7.418 1.00 80.19 111 ALA A N 1
ATOM 900 C CA . ALA A 1 111 ? -5.128 3.474 -7.798 1.00 80.19 111 ALA A CA 1
ATOM 901 C C . ALA A 1 111 ? -5.255 2.471 -8.962 1.00 80.19 111 ALA A C 1
ATOM 903 O O . ALA A 1 111 ? -4.378 2.426 -9.829 1.00 80.19 111 ALA A O 1
ATOM 904 N N . ILE A 1 112 ? -6.339 1.685 -9.006 1.00 81.69 112 ILE A N 1
ATOM 905 C CA . ILE A 1 112 ? -6.638 0.772 -10.123 1.00 81.69 112 ILE A CA 1
ATOM 906 C C . ILE A 1 112 ? -6.909 1.577 -11.396 1.00 81.69 112 ILE A C 1
ATOM 908 O O . ILE A 1 112 ? -6.339 1.279 -12.446 1.00 81.69 112 ILE A O 1
ATOM 912 N N . TRP A 1 113 ? -7.712 2.636 -11.295 1.00 82.06 113 TRP A N 1
ATOM 913 C CA . TRP A 1 113 ? -8.014 3.519 -12.420 1.00 82.06 113 TRP A CA 1
ATOM 914 C C . TRP A 1 113 ? -6.750 4.173 -13.005 1.00 82.06 113 TRP A C 1
ATOM 916 O O . TRP A 1 113 ? -6.572 4.170 -14.224 1.00 82.06 113 TRP A O 1
ATOM 926 N N . ILE A 1 114 ? -5.823 4.647 -12.160 1.00 80.12 114 ILE A N 1
ATOM 927 C CA . ILE A 1 114 ? -4.519 5.177 -12.606 1.00 80.12 114 ILE A CA 1
ATOM 928 C C . ILE A 1 114 ? -3.700 4.097 -13.325 1.00 80.12 114 ILE A C 1
ATOM 930 O O . ILE A 1 114 ? -3.057 4.378 -14.337 1.00 80.12 114 ILE A O 1
ATOM 934 N N . ALA A 1 115 ? -3.703 2.863 -12.814 1.00 73.56 115 ALA A N 1
ATOM 935 C CA . ALA A 1 115 ? -2.928 1.771 -13.396 1.00 73.56 115 ALA A CA 1
ATOM 936 C C . ALA A 1 115 ? -3.431 1.354 -14.789 1.00 73.56 115 ALA A C 1
ATOM 938 O O . ALA A 1 115 ? -2.617 0.975 -15.632 1.00 73.56 115 ALA A O 1
ATOM 939 N N . ILE A 1 116 ? -4.745 1.427 -15.025 1.00 77.00 116 ILE A N 1
ATOM 940 C CA . ILE A 1 116 ? -5.369 1.091 -16.312 1.00 77.00 116 ILE A CA 1
ATOM 941 C C . ILE A 1 116 ? -5.134 2.210 -17.321 1.00 77.00 116 ILE A C 1
ATOM 943 O O . ILE A 1 116 ? -4.627 1.958 -18.411 1.00 77.00 116 ILE A O 1
ATOM 947 N N . ASN A 1 117 ? -5.466 3.445 -16.945 1.00 77.81 117 ASN A N 1
ATOM 948 C CA . ASN A 1 117 ? -5.443 4.559 -17.887 1.00 77.81 117 ASN A CA 1
ATOM 949 C C . ASN A 1 117 ? -4.038 5.094 -18.152 1.00 77.81 117 ASN A C 1
ATOM 951 O O . ASN A 1 117 ? -3.862 5.806 -19.133 1.00 77.81 117 ASN A O 1
ATOM 955 N N . LYS A 1 118 ? -3.055 4.770 -17.291 1.00 67.94 118 LYS A N 1
ATOM 956 C CA . LYS A 1 118 ? -1.672 5.281 -17.345 1.00 67.94 118 LYS A CA 1
ATOM 957 C C . LYS A 1 118 ? -1.649 6.740 -17.831 1.00 67.94 118 LYS A C 1
ATOM 959 O O . LYS A 1 118 ? -1.007 7.019 -18.839 1.00 67.94 118 LYS A O 1
ATOM 964 N N . PRO A 1 119 ? -2.370 7.660 -17.162 1.00 55.25 119 PRO A N 1
ATOM 965 C CA . PRO A 1 119 ? -2.895 8.881 -17.785 1.00 55.25 119 PRO A CA 1
ATOM 966 C C . PRO A 1 119 ? -1.837 9.865 -18.311 1.00 55.25 119 PRO A C 1
ATOM 968 O O . PRO A 1 119 ? -2.193 10.870 -18.910 1.00 55.25 119 PRO A O 1
ATOM 971 N N . VAL A 1 120 ? -0.546 9.593 -18.104 1.00 56.22 120 VAL A N 1
ATOM 972 C CA . VAL A 1 120 ? 0.557 10.381 -18.648 1.00 56.22 120 VAL A CA 1
ATOM 973 C C . VAL A 1 120 ? 1.680 9.426 -19.076 1.00 56.22 120 VAL A C 1
ATOM 975 O O . VAL A 1 120 ? 2.569 9.100 -18.285 1.00 56.22 120 VAL A O 1
ATOM 978 N N . SER A 1 121 ? 1.599 8.920 -20.309 1.00 47.59 121 SER A N 1
ATOM 979 C CA . SER A 1 121 ? 2.739 8.358 -21.038 1.00 47.59 121 SER A CA 1
ATOM 980 C C . SER A 1 121 ? 3.389 9.475 -21.853 1.00 47.59 121 SER A C 1
ATOM 982 O O . SER A 1 121 ? 2.974 9.743 -22.980 1.00 47.59 121 SER A O 1
ATOM 984 N N . VAL A 1 122 ? 4.376 10.136 -21.256 1.00 41.25 122 VAL A N 1
ATOM 985 C CA . VAL A 1 122 ? 5.461 10.806 -21.981 1.00 41.25 122 VAL A CA 1
ATOM 986 C C . VAL A 1 122 ? 6.754 10.235 -21.428 1.00 41.25 122 VAL A C 1
ATOM 988 O O . VAL A 1 122 ? 6.843 10.147 -20.178 1.00 41.25 122 VAL A O 1
#

Radius of gyration: 15.8 Å; chains: 1; bounding box: 38×26×42 Å

Foldseek 3Di:
DQDLVNLVVQLVVLVVVLLVLLVVCLVDVVLLQDPVSLVVNVVSLVSNVVSLVVNVVNVPDDDPDDDQPLSVLLVVLSVVLVVLSVVLSVDDDSVVNVVSSVVSVVSVVVNVVCVVCVVDDD

pLDDT: mean 78.78, std 9.29, range [41.25, 90.69]

Secondary structure (DSSP, 8-state):
---HHHHHHHHHHHHHHHHHHHHHHHH-HHHHHSHHHHHHHHHHHHHHHHHHHHHHHHTT--TTSPPPHHHHHHHHHHHHHHHHHHHHHH---HHHHHHHHHHHHHHHHHHHHHHHH-----